Protein AF-A0A0M4MK90-F1 (afdb_monomer_lite)

Sequence (49 aa):
MRTDFTYLSYTAYANSIAVDSIGQSYHGKLTLHEALQQWGESLKKYGEE

Radius of gyration: 12.31 Å; chains: 1; bounding box: 27×26×32 Å

Organism: Bifidobacterium bifidum (NCBI:txid1681)

Structure (mmCIF, N/CA/C/O backbone):
data_AF-A0A0M4MK90-F1
#
_entry.id   AF-A0A0M4MK90-F1
#
loop_
_atom_site.group_PDB
_atom_site.id
_atom_site.type_symbol
_atom_site.label_atom_id
_atom_site.label_alt_id
_atom_site.label_comp_id
_atom_site.label_asym_id
_atom_site.label_entity_id
_atom_site.label_seq_id
_atom_site.pdbx_PDB_ins_code
_atom_site.Cartn_x
_atom_site.Cartn_y
_atom_site.Cartn_z
_atom_site.occupancy
_atom_site.B_iso_or_equiv
_atom_site.auth_seq_id
_atom_site.auth_comp_id
_atom_site.auth_asym_id
_atom_site.auth_atom_id
_atom_site.pdbx_PDB_model_num
ATOM 1 N N . MET A 1 1 ? -8.176 18.802 -20.531 1.00 48.53 1 MET A N 1
ATOM 2 C CA . MET A 1 1 ? -7.510 18.527 -19.241 1.00 48.53 1 MET A CA 1
ATOM 3 C C . MET A 1 1 ? -6.558 17.372 -19.462 1.00 48.53 1 MET A C 1
ATOM 5 O O . MET A 1 1 ? -7.025 16.292 -19.795 1.00 48.53 1 MET A O 1
ATOM 9 N N . ARG A 1 2 ? -5.247 17.602 -19.373 1.00 53.56 2 ARG A N 1
ATOM 10 C CA . ARG A 1 2 ? -4.276 16.511 -19.293 1.00 53.56 2 ARG A CA 1
ATOM 11 C C . ARG A 1 2 ? -4.179 16.182 -17.811 1.00 53.56 2 ARG A C 1
ATOM 13 O O . ARG A 1 2 ? -3.775 17.026 -17.023 1.00 53.56 2 ARG A O 1
ATOM 20 N N . THR A 1 3 ? -4.691 15.031 -17.407 1.00 60.06 3 THR A N 1
ATOM 21 C CA . THR A 1 3 ? -4.362 14.493 -16.092 1.00 60.06 3 THR A CA 1
ATOM 22 C C . THR A 1 3 ? -2.913 14.046 -16.198 1.00 60.06 3 THR A C 1
ATOM 24 O O . THR A 1 3 ? -2.651 12.996 -16.778 1.00 60.06 3 THR A O 1
ATOM 27 N N . ASP A 1 4 ? -1.972 14.839 -15.684 1.00 72.88 4 ASP A N 1
ATOM 28 C CA . ASP A 1 4 ? -0.542 14.484 -15.606 1.00 72.88 4 ASP A CA 1
ATOM 29 C C . ASP A 1 4 ? -0.290 13.380 -14.558 1.00 72.88 4 ASP A C 1
ATOM 31 O O . ASP A 1 4 ? 0.742 13.320 -13.896 1.00 72.88 4 ASP A O 1
ATOM 35 N N . PHE A 1 5 ? -1.270 12.498 -14.381 1.00 72.19 5 PHE A N 1
ATOM 36 C CA . PHE A 1 5 ? -1.191 11.346 -13.518 1.00 72.19 5 PHE A CA 1
ATOM 37 C C . PHE A 1 5 ? -0.666 10.194 -14.359 1.00 72.19 5 PHE A C 1
ATOM 39 O O . PHE A 1 5 ? -1.340 9.706 -15.267 1.00 72.19 5 PHE A O 1
ATOM 46 N N . THR A 1 6 ? 0.562 9.786 -14.073 1.00 74.75 6 THR A N 1
ATOM 47 C CA . THR A 1 6 ? 1.111 8.554 -14.629 1.00 74.75 6 THR A CA 1
ATOM 48 C C . THR A 1 6 ? 0.939 7.472 -13.580 1.00 74.75 6 THR A C 1
ATOM 50 O O . THR A 1 6 ? 1.203 7.698 -12.399 1.00 74.75 6 THR A O 1
ATOM 53 N N . TYR A 1 7 ? 0.462 6.304 -14.000 1.00 79.00 7 TYR A N 1
ATOM 54 C CA . TYR A 1 7 ? 0.437 5.145 -13.121 1.00 79.00 7 TYR A CA 1
ATOM 55 C C . TYR A 1 7 ? 1.852 4.817 -12.648 1.00 79.00 7 TYR A C 1
ATOM 57 O O . TYR A 1 7 ? 2.819 4.970 -13.395 1.00 79.00 7 TYR A O 1
ATOM 65 N N . LEU A 1 8 ? 1.960 4.320 -11.418 1.00 84.94 8 LEU A N 1
ATOM 66 C CA . LEU A 1 8 ? 3.209 3.749 -10.935 1.00 84.94 8 LEU A CA 1
ATOM 67 C C . LEU A 1 8 ? 3.627 2.603 -11.867 1.00 84.94 8 LEU A C 1
ATOM 69 O O . LEU A 1 8 ? 2.805 1.757 -12.234 1.00 84.94 8 LEU A O 1
ATOM 73 N N . SER A 1 9 ? 4.911 2.540 -12.215 1.00 89.12 9 SER A N 1
ATOM 74 C CA . SER A 1 9 ? 5.476 1.431 -12.999 1.00 89.12 9 SER A CA 1
ATOM 75 C C . SER A 1 9 ? 5.295 0.073 -12.305 1.00 89.12 9 SER A C 1
ATOM 77 O O . SER A 1 9 ? 5.300 -0.964 -12.959 1.00 89.12 9 SER A O 1
ATOM 79 N N . TYR A 1 10 ? 5.053 0.086 -10.993 1.00 90.19 10 TYR A N 1
ATOM 80 C CA . TYR A 1 10 ? 4.860 -1.066 -10.117 1.00 90.19 10 TYR A CA 1
ATOM 81 C C . TYR A 1 10 ? 3.431 -1.168 -9.551 1.00 90.19 10 TYR A C 1
ATOM 83 O O . TYR A 1 10 ? 3.211 -1.579 -8.412 1.00 90.19 10 TYR A O 1
ATOM 91 N N . THR A 1 11 ? 2.421 -0.836 -10.357 1.00 90.25 11 THR A N 1
ATOM 92 C CA . THR A 1 11 ? 0.996 -1.015 -9.996 1.00 90.25 11 THR A CA 1
ATOM 93 C C . THR A 1 11 ? 0.643 -2.441 -9.560 1.00 90.25 11 THR A C 1
ATOM 95 O O . THR A 1 11 ? -0.211 -2.611 -8.694 1.00 90.25 11 THR A O 1
ATOM 98 N N . ALA A 1 12 ? 1.316 -3.466 -10.092 1.00 91.31 12 ALA A N 1
ATOM 99 C CA . ALA A 1 12 ? 1.135 -4.849 -9.648 1.00 91.31 12 ALA A CA 1
ATOM 100 C C . ALA A 1 12 ? 1.503 -5.041 -8.165 1.00 91.31 12 ALA A C 1
ATOM 102 O O . ALA A 1 12 ? 0.726 -5.635 -7.419 1.00 91.31 12 ALA A O 1
ATOM 103 N N . TYR A 1 13 ? 2.633 -4.474 -7.729 1.00 91.38 13 TYR A N 1
ATOM 104 C CA . TYR A 1 13 ? 3.033 -4.465 -6.320 1.00 91.38 13 TYR A CA 1
ATOM 105 C C . TYR A 1 13 ? 2.064 -3.633 -5.476 1.00 91.38 13 TYR A C 1
ATOM 107 O O . TYR A 1 13 ? 1.601 -4.076 -4.429 1.00 91.38 13 TYR A O 1
ATOM 115 N N . ALA A 1 14 ? 1.675 -2.453 -5.971 1.00 92.06 14 ALA A N 1
ATOM 116 C CA . ALA A 1 14 ? 0.725 -1.595 -5.270 1.00 92.06 14 ALA A CA 1
ATOM 117 C C . ALA A 1 14 ? -0.601 -2.314 -4.966 1.00 92.06 14 ALA A C 1
ATOM 119 O O . ALA A 1 14 ? -1.128 -2.200 -3.857 1.00 92.06 14 ALA A O 1
ATOM 120 N N . ASN A 1 15 ? -1.096 -3.098 -5.927 1.00 92.25 15 ASN A N 1
ATOM 121 C CA . ASN A 1 15 ? -2.303 -3.906 -5.780 1.00 92.25 15 ASN A CA 1
ATOM 122 C C . ASN A 1 15 ? -2.103 -5.106 -4.845 1.00 92.25 15 ASN A C 1
ATOM 124 O O . ASN A 1 15 ? -3.024 -5.436 -4.099 1.00 92.25 15 ASN A O 1
ATOM 128 N N . SER A 1 16 ? -0.929 -5.751 -4.850 1.00 93.88 16 SER A N 1
ATOM 129 C CA . SER A 1 16 ? -0.690 -6.936 -4.015 1.00 93.88 16 SER A CA 1
ATOM 130 C C . SER A 1 16 ? -0.688 -6.615 -2.523 1.00 93.88 16 SER A C 1
ATOM 132 O O . SER A 1 16 ? -1.114 -7.445 -1.730 1.00 93.88 16 SER A O 1
ATOM 134 N N . ILE A 1 17 ? -0.250 -5.412 -2.136 1.00 93.44 17 ILE A N 1
ATOM 135 C CA . ILE A 1 17 ? -0.187 -4.998 -0.724 1.00 93.44 17 ILE A CA 1
ATOM 136 C C . ILE A 1 17 ? -1.433 -4.235 -0.247 1.00 93.44 17 ILE A C 1
ATOM 138 O O . ILE A 1 17 ? -1.573 -3.969 0.946 1.00 93.44 17 ILE A O 1
ATOM 142 N N . ALA A 1 18 ? -2.344 -3.852 -1.150 1.00 90.75 18 ALA A N 1
ATOM 143 C CA . ALA A 1 18 ? -3.491 -2.998 -0.825 1.00 90.75 18 ALA A CA 1
ATOM 144 C C . ALA A 1 18 ? -4.482 -3.665 0.148 1.00 90.75 18 ALA A C 1
ATOM 146 O O . ALA A 1 18 ? -5.052 -3.001 1.011 1.00 90.75 18 ALA A O 1
ATOM 147 N N . VAL A 1 19 ? -4.678 -4.982 0.038 1.00 88.00 19 VAL A N 1
ATOM 148 C CA . VAL A 1 19 ? -5.595 -5.733 0.915 1.00 88.00 19 VAL A CA 1
ATOM 149 C C . VAL A 1 19 ? -5.037 -5.842 2.335 1.00 88.00 19 VAL A C 1
ATOM 151 O O . VAL A 1 19 ? -5.761 -5.607 3.302 1.00 88.00 19 VAL A O 1
ATOM 154 N N . ASP A 1 20 ? -3.745 -6.126 2.473 1.00 87.44 20 ASP A N 1
ATOM 155 C CA . ASP A 1 20 ? -3.104 -6.273 3.784 1.00 87.44 20 ASP A CA 1
ATOM 156 C C . ASP A 1 20 ? -2.881 -4.933 4.495 1.00 87.44 20 ASP A C 1
ATOM 158 O O . ASP A 1 20 ? -2.755 -4.902 5.717 1.00 87.44 20 ASP A O 1
ATOM 162 N N . SER A 1 21 ? -2.893 -3.826 3.750 1.00 88.75 21 SER A N 1
ATOM 163 C CA . SER A 1 21 ? -2.818 -2.464 4.286 1.00 88.75 21 SER A CA 1
ATOM 164 C C . SER A 1 21 ? -4.213 -1.845 4.420 1.00 88.75 21 SER A C 1
ATOM 166 O O . SER A 1 21 ? -4.850 -1.931 5.471 1.00 88.75 21 SER A O 1
ATOM 168 N N . ILE A 1 22 ? -4.733 -1.271 3.336 1.00 92.62 22 ILE A N 1
ATOM 169 C CA . ILE A 1 22 ? -6.020 -0.566 3.278 1.00 92.62 22 ILE A CA 1
ATOM 170 C C . ILE A 1 22 ? -7.172 -1.480 3.712 1.00 92.62 22 ILE A C 1
ATOM 172 O O . ILE A 1 22 ? -8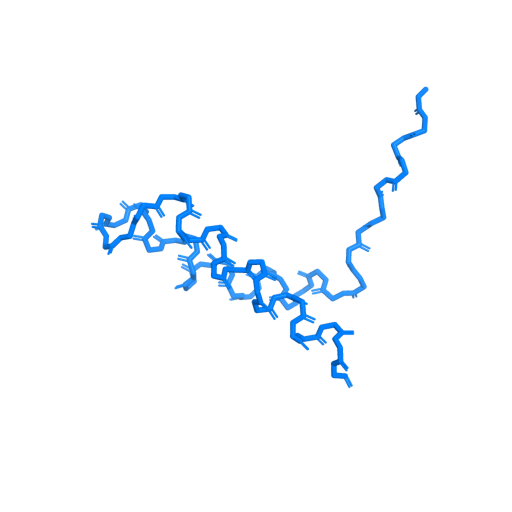.078 -1.045 4.417 1.00 92.62 22 ILE A O 1
ATOM 176 N N . GLY A 1 23 ? -7.133 -2.771 3.373 1.00 88.38 23 GLY A N 1
ATOM 177 C CA . GLY A 1 23 ? -8.174 -3.722 3.778 1.00 88.38 23 GLY A CA 1
ATOM 178 C C . GLY A 1 23 ? -8.357 -3.846 5.298 1.00 88.38 23 GLY A C 1
ATOM 179 O O . GLY A 1 23 ? -9.462 -4.140 5.760 1.00 88.38 23 GLY A O 1
ATOM 180 N N . G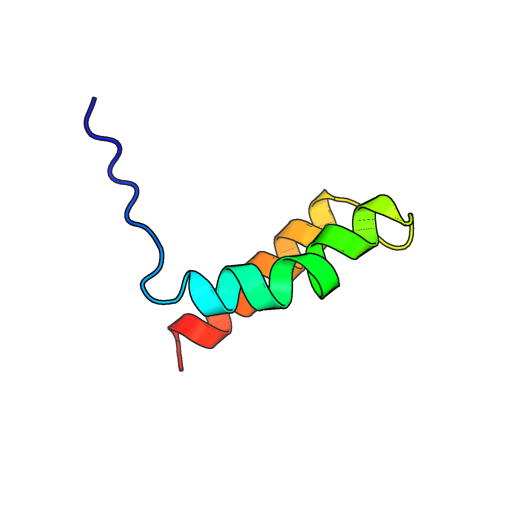LN A 1 24 ? -7.332 -3.555 6.109 1.00 86.81 24 GLN A N 1
ATOM 181 C CA . GLN A 1 24 ? -7.451 -3.594 7.572 1.00 86.81 24 GLN A CA 1
ATOM 182 C C . GLN A 1 24 ? -8.329 -2.465 8.126 1.00 86.81 24 GLN A C 1
ATOM 184 O O . GLN A 1 24 ? -8.910 -2.637 9.202 1.00 86.81 24 GLN A O 1
ATOM 189 N N . SER A 1 25 ? -8.506 -1.356 7.393 1.00 90.50 25 SER A N 1
ATOM 190 C CA . SER A 1 25 ? -9.366 -0.265 7.862 1.00 90.50 25 SER A CA 1
ATOM 191 C C . SER A 1 25 ? -10.844 -0.641 7.877 1.00 90.50 25 SER A C 1
ATOM 193 O O . SER A 1 25 ? -11.594 -0.200 8.742 1.00 90.50 25 SER A O 1
ATOM 195 N N . TYR A 1 26 ? -11.265 -1.516 6.962 1.00 87.69 26 TYR A N 1
ATOM 196 C CA . TYR A 1 26 ? -12.638 -2.031 6.919 1.00 87.69 26 TYR A CA 1
ATOM 197 C C . TYR A 1 26 ? -12.946 -3.011 8.055 1.00 87.69 26 TYR A C 1
ATOM 199 O O . TYR A 1 26 ? -14.107 -3.224 8.390 1.00 87.69 26 TYR A O 1
ATOM 207 N N . HIS A 1 27 ? -11.909 -3.574 8.678 1.00 88.62 27 HIS A N 1
ATOM 208 C CA . HIS A 1 27 ? -12.028 -4.459 9.834 1.00 88.62 27 HIS A CA 1
ATOM 209 C C . HIS A 1 27 ? -11.935 -3.705 11.173 1.00 88.62 27 HIS A C 1
ATOM 211 O O . HIS A 1 27 ? -11.909 -4.337 12.226 1.00 88.62 27 HIS A O 1
ATOM 217 N N . GLY A 1 28 ? -11.853 -2.368 11.147 1.00 85.12 28 GLY A N 1
ATOM 218 C CA . GLY A 1 28 ? -11.798 -1.525 12.346 1.00 85.12 28 GLY A CA 1
ATOM 219 C C . GLY A 1 28 ? -10.477 -1.583 13.119 1.00 85.12 28 GLY A C 1
ATOM 220 O O . GLY A 1 28 ? -10.405 -1.055 14.223 1.00 85.12 28 GLY A O 1
ATOM 221 N N . LYS A 1 29 ? -9.429 -2.210 12.564 1.00 80.56 29 LYS A N 1
ATOM 222 C CA . LYS A 1 29 ? -8.105 -2.288 13.211 1.00 80.56 29 LYS A CA 1
ATOM 223 C C . LYS A 1 29 ? -7.294 -0.993 13.095 1.00 80.56 29 LYS A C 1
ATOM 225 O O . LYS A 1 29 ? -6.344 -0.804 13.844 1.00 80.56 29 LYS A O 1
ATOM 230 N N . LEU A 1 30 ? -7.642 -0.155 12.122 1.00 89.38 30 LEU A N 1
ATOM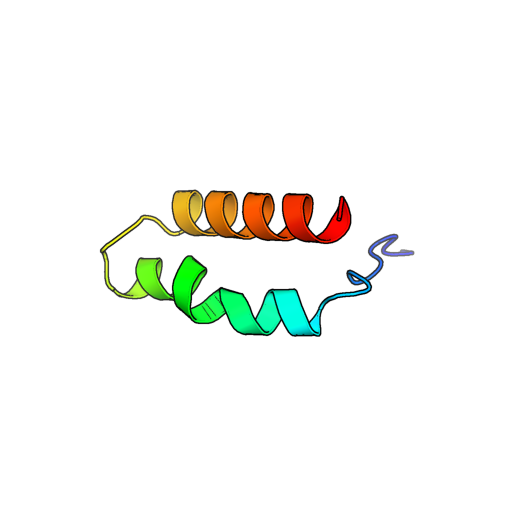 231 C CA . LEU A 1 30 ? -6.908 1.026 11.678 1.00 89.38 30 LEU A CA 1
ATOM 232 C C . LEU A 1 30 ? -7.908 2.001 11.049 1.00 89.38 30 LEU A C 1
ATOM 234 O O . LEU A 1 30 ? -8.892 1.560 10.453 1.00 89.38 30 LEU A O 1
ATOM 238 N N . THR A 1 31 ? -7.691 3.311 11.128 1.00 93.06 31 THR A N 1
ATOM 239 C CA . THR A 1 31 ? -8.508 4.238 10.332 1.00 93.06 31 THR A CA 1
ATOM 240 C C . THR A 1 31 ? -8.112 4.171 8.855 1.00 93.06 31 THR A C 1
ATOM 242 O O . THR A 1 31 ? -6.976 3.852 8.508 1.00 93.06 31 THR A O 1
ATOM 245 N N . LEU A 1 32 ? -9.030 4.514 7.946 1.00 92.50 32 LEU A N 1
ATOM 246 C CA . LEU A 1 32 ? -8.705 4.569 6.513 1.00 92.50 32 LEU A CA 1
ATOM 247 C C . LEU A 1 32 ? -7.545 5.538 6.224 1.00 92.50 32 LEU A C 1
ATOM 249 O O . LEU A 1 32 ? -6.718 5.271 5.358 1.00 92.50 32 LEU A O 1
ATOM 253 N N . HIS A 1 33 ? -7.468 6.644 6.968 1.00 93.31 33 HIS A N 1
ATOM 254 C CA . HIS A 1 33 ? -6.399 7.628 6.827 1.00 93.31 33 HIS A CA 1
ATOM 255 C C . HIS A 1 33 ? -5.020 7.027 7.131 1.00 93.31 33 HIS A C 1
ATOM 257 O O . HIS A 1 33 ? -4.110 7.135 6.310 1.00 93.31 33 HIS A O 1
ATOM 263 N N . GLU A 1 34 ? -4.883 6.350 8.270 1.00 93.88 34 GLU A N 1
ATOM 264 C CA . GLU A 1 34 ? -3.622 5.712 8.662 1.00 93.88 34 GLU A CA 1
ATOM 265 C C . GLU A 1 34 ? -3.252 4.570 7.701 1.00 93.88 34 GLU A C 1
ATOM 267 O O . GLU A 1 34 ? -2.087 4.411 7.341 1.00 93.88 34 GLU A O 1
ATOM 272 N N . ALA A 1 35 ? -4.242 3.814 7.214 1.00 94.38 35 ALA A N 1
ATOM 273 C CA . ALA A 1 35 ? -4.026 2.740 6.244 1.00 94.38 35 ALA A CA 1
ATOM 274 C C . ALA A 1 35 ? -3.476 3.253 4.909 1.00 94.38 35 ALA A C 1
ATOM 276 O O . ALA A 1 35 ? -2.566 2.657 4.332 1.00 94.38 35 ALA A O 1
ATOM 277 N N . LEU A 1 36 ? -3.998 4.386 4.436 1.00 94.50 36 LEU A N 1
ATOM 278 C CA . LEU A 1 36 ? -3.518 5.040 3.222 1.00 94.50 36 LEU A CA 1
ATOM 279 C C . LEU A 1 36 ? -2.106 5.609 3.394 1.00 94.50 36 LEU A C 1
ATOM 281 O O . LEU A 1 36 ? -1.318 5.536 2.451 1.00 94.50 36 LEU A O 1
ATOM 285 N N . GLN A 1 37 ? -1.763 6.132 4.576 1.00 95.06 37 GLN A N 1
ATOM 286 C CA . GLN A 1 37 ? -0.395 6.575 4.868 1.00 95.06 37 GLN A CA 1
ATOM 287 C C . GLN A 1 37 ? 0.594 5.407 4.827 1.00 95.06 37 GLN A C 1
ATOM 289 O O . GLN A 1 37 ? 1.577 5.474 4.092 1.00 95.06 37 GLN A O 1
ATOM 294 N N . GLN A 1 38 ? 0.301 4.309 5.529 1.00 93.88 38 GLN A N 1
ATOM 295 C CA . GLN A 1 38 ? 1.165 3.120 5.556 1.00 93.88 38 GLN A CA 1
ATOM 296 C C . GLN A 1 38 ? 1.336 2.489 4.167 1.00 93.88 38 GLN A C 1
ATOM 298 O O . GLN A 1 38 ? 2.440 2.091 3.779 1.00 93.88 38 GLN A O 1
ATOM 303 N N . TRP A 1 39 ? 0.249 2.419 3.390 1.00 95.12 39 TRP A N 1
ATOM 304 C CA . TRP A 1 39 ? 0.306 1.955 2.006 1.00 95.12 39 TRP A CA 1
ATOM 305 C C . TRP A 1 39 ? 1.189 2.877 1.159 1.00 95.12 39 TRP A C 1
ATOM 307 O O . TRP A 1 39 ? 2.101 2.399 0.490 1.00 95.12 39 TRP A O 1
ATOM 317 N N . GLY A 1 40 ? 0.998 4.197 1.252 1.00 93.94 40 GLY A N 1
ATOM 318 C CA . GLY A 1 40 ? 1.804 5.189 0.536 1.00 93.94 40 GLY A CA 1
ATOM 319 C C . GLY A 1 40 ? 3.301 5.118 0.855 1.00 93.94 40 GLY A C 1
ATOM 320 O O . GLY A 1 40 ? 4.122 5.169 -0.060 1.00 93.94 40 GLY A O 1
ATOM 321 N N . GLU A 1 41 ? 3.672 4.935 2.123 1.00 94.94 41 GLU A N 1
ATOM 322 C CA . GLU A 1 41 ? 5.072 4.743 2.533 1.00 94.94 41 GLU A CA 1
ATOM 323 C C . GLU A 1 41 ? 5.683 3.476 1.926 1.00 94.94 41 GLU A C 1
ATOM 325 O O . GLU A 1 41 ? 6.814 3.503 1.435 1.00 94.94 41 GLU A O 1
ATOM 330 N N . S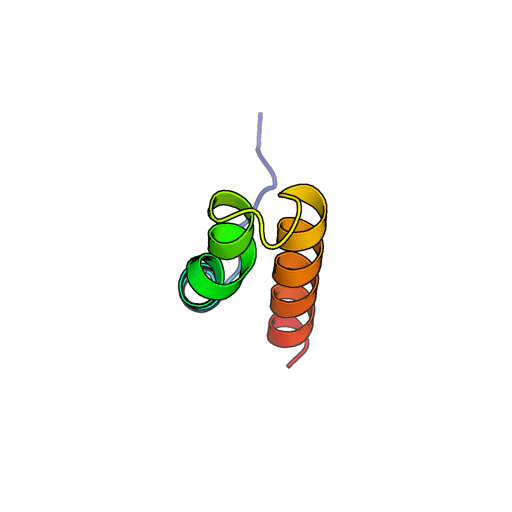ER A 1 42 ? 4.915 2.385 1.879 1.00 94.25 42 SER A N 1
ATOM 331 C CA . SER A 1 42 ? 5.349 1.124 1.267 1.00 94.25 42 SER A CA 1
ATOM 332 C C . SER A 1 42 ? 5.578 1.262 -0.241 1.00 94.25 42 SER A C 1
ATOM 334 O O . SER A 1 42 ? 6.532 0.694 -0.776 1.00 94.25 42 SER A O 1
ATOM 336 N N . LEU A 1 43 ? 4.738 2.041 -0.933 1.00 94.19 43 LEU A N 1
ATOM 337 C CA . LEU A 1 43 ? 4.914 2.350 -2.356 1.00 94.19 43 LEU A CA 1
ATOM 338 C C . LEU A 1 43 ? 6.131 3.230 -2.616 1.00 94.19 43 LEU A C 1
ATOM 340 O O . LEU A 1 43 ? 6.807 3.045 -3.627 1.00 94.19 43 LEU A O 1
ATOM 344 N N . LYS A 1 44 ? 6.384 4.202 -1.735 1.00 93.31 44 LYS A N 1
ATOM 345 C CA . LYS A 1 44 ? 7.547 5.080 -1.842 1.00 93.31 44 LYS A CA 1
ATOM 346 C C . LYS A 1 44 ? 8.831 4.274 -1.691 1.00 93.31 44 LYS A C 1
ATOM 348 O O . LYS A 1 44 ? 9.680 4.346 -2.568 1.00 93.31 44 LYS A O 1
ATOM 353 N N . LYS A 1 45 ? 8.923 3.452 -0.641 1.00 94.06 45 LYS A N 1
ATOM 354 C CA . LYS A 1 45 ? 10.092 2.604 -0.391 1.00 94.06 45 LYS A CA 1
ATOM 355 C C . LYS A 1 45 ? 10.380 1.666 -1.565 1.0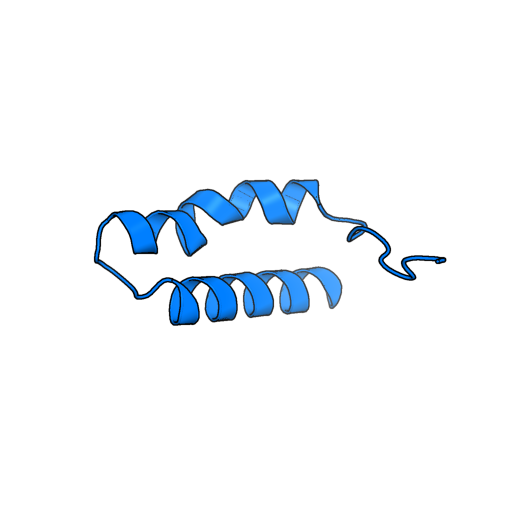0 94.06 45 LYS A C 1
ATOM 357 O O . LYS A 1 45 ? 11.507 1.618 -2.027 1.00 94.06 45 LYS A O 1
ATOM 362 N N . TYR A 1 46 ? 9.360 0.980 -2.083 1.00 92.25 46 TYR A N 1
ATOM 363 C CA . TYR A 1 46 ? 9.528 0.073 -3.223 1.00 92.25 46 TYR A CA 1
ATOM 364 C C . TYR A 1 46 ? 9.966 0.789 -4.510 1.00 92.25 46 TYR A C 1
ATOM 366 O O . TYR A 1 46 ? 10.666 0.207 -5.323 1.00 92.25 46 TYR A O 1
ATOM 374 N N . GLY A 1 47 ? 9.546 2.041 -4.721 1.00 88.81 47 GLY A N 1
ATOM 375 C CA . GLY A 1 47 ? 9.972 2.824 -5.885 1.00 88.81 47 GLY A CA 1
ATOM 376 C C . GLY A 1 47 ? 11.379 3.420 -5.772 1.00 88.81 47 GLY A C 1
ATOM 377 O O . GLY A 1 47 ? 11.910 3.879 -6.781 1.00 88.81 47 GLY A O 1
ATOM 378 N N . GLU A 1 48 ? 11.946 3.467 -4.563 1.00 91.44 48 GLU A N 1
ATOM 379 C CA . GLU A 1 48 ? 13.316 3.923 -4.288 1.00 91.44 48 GLU A CA 1
ATOM 380 C C . GLU A 1 48 ? 14.347 2.774 -4.329 1.00 91.44 48 GLU A C 1
ATOM 382 O O . GLU A 1 48 ? 15.545 3.054 -4.407 1.00 91.44 48 GLU A O 1
ATOM 387 N N . GLU A 1 49 ? 13.892 1.515 -4.271 1.00 83.25 49 GLU A N 1
ATOM 388 C CA . GLU A 1 49 ? 14.694 0.288 -4.448 1.00 83.25 49 GLU A CA 1
ATOM 389 C C . GLU A 1 49 ? 14.970 -0.015 -5.933 1.00 83.25 49 GLU A C 1
ATOM 391 O O . GLU A 1 49 ? 16.117 -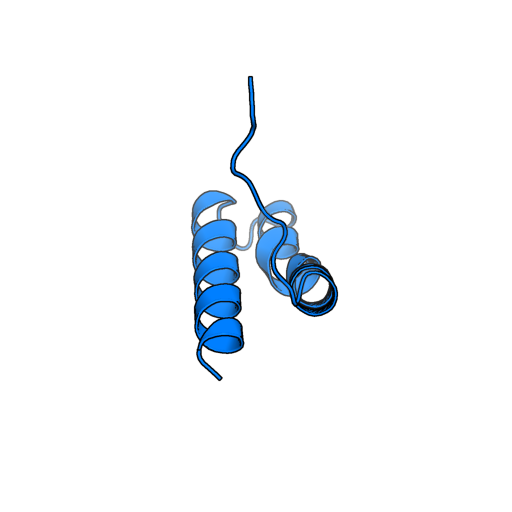0.429 -6.231 1.00 83.25 49 GLU A O 1
#

Secondary structure (DSSP, 8-state):
-----PPPTTHHHHHHHHHHHTHHHHTTSS-HHHHHHHHHHHHHHHHH-

pLDDT: mean 87.36, std 10.19, range [48.53, 95.12]

Foldseek 3Di:
DPPPDDDDPPVVVLVVCLCVQQVVCVVVPDPNVVSVVVSVVVSVVVVVD